Protein AF-A0A967HAM0-F1 (afdb_monomer)

Sequence (74 aa):
VVTAEPDPLLRDVFRRRAEEVGAPFHTLDAERLGHISVDAAGTRMILETDTWGELALHTPLIGAHQAMNTALAV

Nearest PDB structures (foldseek):
  8ewa-assembly1_A  TM=7.073E-01  e=5.594E-02  Pseudomonas aeruginosa
  3gxz-assembly1_B  TM=7.809E-01  e=6.915E-01  Nostoc ellipsosporum
  6j0z-assembly1_C-2  TM=5.709E-01  e=1.866E+00  Streptomyces ambofaciens
  6pvi-assembly1_A  TM=4.456E-01  e=1.340E+00  Penicillium fellutanum
  3nix-assembly3_C  TM=4.955E-01  e=5.034E+00  Cytophaga hutchinsonii ATCC 33406

Solvent-accessible surface area (backbone atoms only — not comparable to full-atom values): 4452 Å² total; per-residue (Å²): 87,78,47,64,69,82,51,67,69,63,42,48,54,54,45,52,58,26,55,77,72,73,43,64,73,48,76,54,62,71,86,42,56,40,78,74,45,67,52,100,79,9,23,35,32,34,38,62,41,96,86,77,41,75,41,83,46,77,42,74,54,72,39,76,72,46,51,59,58,53,61,75,73,109

pLDDT: mean 95.98, std 2.16, range [89.69, 98.5]

Radius of gyration: 13.87 Å; Cα contacts (8 Å, |Δi|>4): 116; chains: 1; bounding box: 26×22×38 Å

Structure (mmCIF, N/CA/C/O backbone):
data_AF-A0A967HAM0-F1
#
_entry.id   AF-A0A967HAM0-F1
#
loop_
_atom_site.group_PDB
_atom_site.id
_atom_site.type_symbol
_atom_site.label_atom_id
_atom_site.label_alt_id
_atom_site.label_comp_id
_atom_site.label_asym_id
_atom_site.label_entity_id
_atom_site.label_seq_id
_atom_site.pdbx_PDB_ins_code
_atom_site.Cartn_x
_atom_site.Cartn_y
_atom_site.Cartn_z
_atom_site.occupancy
_atom_site.B_iso_or_equiv
_atom_site.auth_seq_id
_atom_site.auth_comp_id
_atom_site.auth_asym_id
_atom_site.auth_atom_id
_atom_site.pdbx_PDB_model_num
ATOM 1 N N . VAL A 1 1 ? -11.250 2.648 8.440 1.00 92.31 1 VAL A N 1
ATOM 2 C CA . VAL A 1 1 ? -9.944 3.259 8.116 1.00 92.31 1 VAL A CA 1
ATOM 3 C C . VAL A 1 1 ? -9.079 2.190 7.488 1.00 92.31 1 VAL A C 1
ATOM 5 O O . VAL A 1 1 ? -9.001 1.103 8.044 1.00 92.31 1 VAL A O 1
ATOM 8 N N . VAL A 1 2 ? -8.484 2.487 6.338 1.00 94.69 2 VAL A N 1
ATOM 9 C CA . VAL A 1 2 ? -7.489 1.630 5.683 1.00 94.69 2 VAL A CA 1
ATOM 10 C C . VAL A 1 2 ? -6.232 2.479 5.524 1.00 94.69 2 VAL A C 1
ATOM 12 O O . VAL A 1 2 ? -6.343 3.644 5.142 1.00 94.69 2 VAL A O 1
ATOM 15 N N . THR A 1 3 ? -5.066 1.959 5.893 1.00 95.88 3 THR A N 1
ATOM 16 C CA . THR A 1 3 ? -3.804 2.711 5.832 1.00 95.88 3 THR A CA 1
ATOM 17 C C . THR A 1 3 ? -2.616 1.803 5.535 1.00 95.88 3 THR A C 1
ATOM 19 O O . THR A 1 3 ? -2.645 0.618 5.851 1.00 95.88 3 THR A O 1
ATOM 22 N N . ALA A 1 4 ? -1.562 2.387 4.973 1.00 95.12 4 ALA A N 1
ATOM 23 C CA . ALA A 1 4 ? -0.255 1.764 4.780 1.00 95.12 4 ALA A CA 1
ATOM 24 C C . ALA A 1 4 ? 0.863 2.505 5.545 1.00 95.12 4 ALA A C 1
ATOM 26 O O . ALA A 1 4 ? 2.034 2.423 5.183 1.00 95.12 4 ALA A O 1
ATOM 27 N N . GLU A 1 5 ? 0.502 3.292 6.565 1.00 95.19 5 GLU A N 1
ATOM 28 C CA . GLU A 1 5 ? 1.456 4.041 7.389 1.00 95.19 5 GLU A CA 1
ATOM 29 C C . GLU A 1 5 ? 2.481 3.093 8.046 1.00 95.19 5 GLU A C 1
ATOM 31 O O . GLU A 1 5 ? 2.077 2.222 8.818 1.00 95.19 5 GLU A O 1
ATOM 36 N N . PRO A 1 6 ? 3.792 3.229 7.781 1.00 92.12 6 PRO A N 1
ATOM 37 C C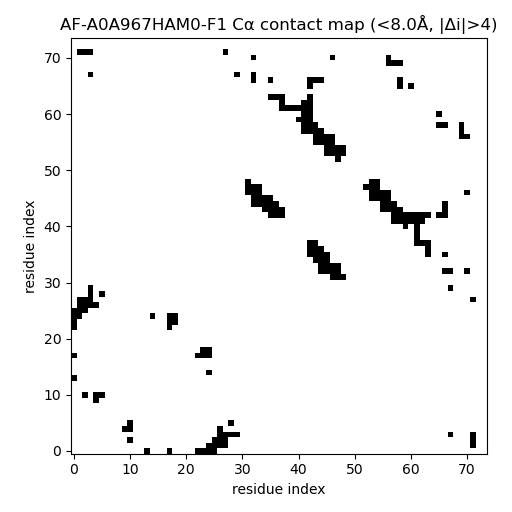A . PRO A 1 6 ? 4.792 2.340 8.365 1.00 92.12 6 PRO A CA 1
ATOM 38 C C . PRO A 1 6 ? 5.071 2.630 9.846 1.00 92.12 6 PRO A C 1
ATOM 40 O O . PRO A 1 6 ? 5.389 1.699 10.592 1.00 92.12 6 PRO A O 1
ATOM 43 N N . ASP A 1 7 ? 4.942 3.877 10.310 1.00 95.44 7 ASP A N 1
ATOM 44 C CA . ASP A 1 7 ? 5.264 4.243 11.690 1.00 95.44 7 ASP A CA 1
ATOM 45 C C . ASP A 1 7 ? 4.226 3.645 12.665 1.00 95.44 7 ASP A C 1
ATOM 47 O O . ASP A 1 7 ? 3.037 3.983 12.600 1.00 95.44 7 ASP A O 1
ATOM 51 N N . PRO A 1 8 ? 4.631 2.751 13.592 1.00 94.62 8 PRO A N 1
ATOM 52 C CA . PRO A 1 8 ? 3.722 2.178 14.581 1.00 94.62 8 PRO A CA 1
ATOM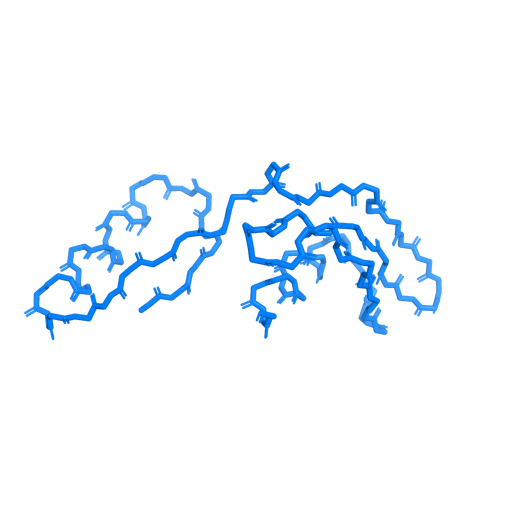 53 C C . PRO A 1 8 ? 3.031 3.228 15.459 1.00 94.62 8 PRO A C 1
ATOM 55 O O . PRO A 1 8 ? 1.876 3.039 15.834 1.00 94.62 8 PRO A O 1
ATOM 58 N N . LEU A 1 9 ? 3.708 4.335 15.781 1.00 96.94 9 LEU A N 1
ATOM 59 C CA . LEU A 1 9 ? 3.151 5.399 16.615 1.00 96.94 9 LEU A CA 1
ATOM 60 C C . LEU A 1 9 ? 2.050 6.158 15.873 1.00 96.94 9 LEU A C 1
ATOM 62 O O . LEU A 1 9 ? 0.989 6.407 16.445 1.00 96.94 9 LEU A O 1
ATOM 66 N N . LEU A 1 10 ? 2.263 6.486 14.595 1.00 96.81 10 LEU A N 1
ATOM 67 C CA . LEU A 1 10 ? 1.246 7.152 13.774 1.00 96.81 10 LEU A CA 1
ATOM 68 C C . LEU A 1 10 ? 0.069 6.219 13.468 1.00 96.81 10 LEU A C 1
ATOM 70 O O . LEU A 1 10 ? -1.089 6.633 13.565 1.00 96.81 10 LEU A O 1
ATOM 74 N N . ARG A 1 11 ? 0.338 4.936 13.198 1.00 96.12 11 ARG A N 1
ATOM 75 C CA . ARG A 1 11 ? -0.711 3.912 13.083 1.00 96.12 11 ARG A CA 1
ATOM 76 C C . ARG A 1 11 ? -1.574 3.827 14.333 1.00 96.12 11 ARG A C 1
ATOM 78 O O . ARG A 1 11 ? -2.793 3.710 14.215 1.00 96.12 11 ARG A O 1
ATOM 85 N N . ASP A 1 12 ? -0.970 3.914 15.516 1.00 97.06 12 ASP A N 1
ATOM 86 C CA . ASP A 1 12 ? -1.705 3.835 16.776 1.00 97.06 12 ASP A CA 1
ATOM 87 C C . ASP A 1 12 ? -2.682 5.006 16.955 1.00 97.06 12 ASP A C 1
ATOM 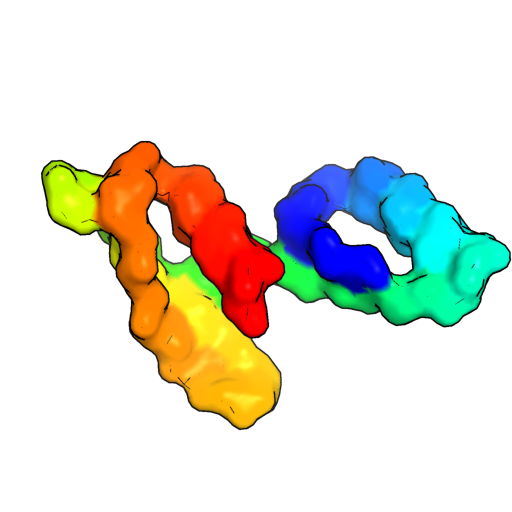89 O O . ASP A 1 12 ? -3.795 4.817 17.447 1.00 97.06 12 ASP A O 1
ATOM 93 N N . VAL A 1 13 ? -2.315 6.202 16.481 1.00 97.62 13 VAL A N 1
ATOM 94 C CA . VAL A 1 13 ? -3.216 7.366 16.453 1.00 97.62 13 VAL A CA 1
ATOM 95 C C . VAL A 1 13 ? -4.446 7.077 15.589 1.00 97.62 13 VAL A C 1
ATOM 97 O O . VAL A 1 13 ? -5.576 7.301 16.030 1.00 97.62 13 VAL A O 1
ATOM 100 N N . PHE A 1 14 ? -4.253 6.540 14.381 1.00 97.38 14 PHE A N 1
ATOM 101 C CA . PHE A 1 14 ? -5.366 6.198 13.491 1.00 97.38 14 PHE A CA 1
ATOM 102 C C . PHE A 1 14 ? -6.244 5.077 14.056 1.00 97.38 14 PHE A C 1
ATOM 104 O O . PHE A 1 14 ? -7.470 5.171 13.977 1.00 97.38 14 PHE A O 1
ATOM 111 N N . ARG A 1 15 ? -5.631 4.050 14.658 1.00 97.88 15 ARG A N 1
ATOM 112 C CA . ARG A 1 15 ? -6.327 2.926 15.294 1.00 97.88 15 ARG A CA 1
ATOM 113 C C . ARG A 1 15 ? -7.232 3.404 16.425 1.00 97.88 15 ARG A C 1
ATOM 115 O O . ARG A 1 15 ? -8.429 3.139 16.386 1.00 97.88 15 ARG A O 1
ATOM 122 N N . ARG A 1 16 ? -6.689 4.164 17.385 1.00 98.12 16 ARG A N 1
ATOM 123 C CA . ARG A 1 16 ? -7.466 4.715 18.512 1.00 98.12 16 ARG A CA 1
ATOM 124 C C . ARG A 1 16 ? -8.635 5.555 18.018 1.00 98.12 16 ARG A C 1
ATOM 126 O O . ARG A 1 16 ? -9.755 5.391 18.487 1.00 98.12 16 ARG A O 1
ATOM 133 N N . ARG A 1 17 ? -8.398 6.415 17.022 1.00 98.12 17 ARG A N 1
ATOM 134 C CA . ARG A 1 17 ? -9.460 7.259 16.473 1.00 98.12 17 ARG A CA 1
ATOM 135 C C . ARG A 1 17 ? -10.552 6.450 15.770 1.00 98.12 17 ARG A C 1
ATOM 137 O O . ARG A 1 17 ? -11.718 6.818 15.864 1.00 98.12 17 ARG A O 1
ATOM 144 N N . ALA A 1 18 ? -10.191 5.376 15.068 1.00 98.06 18 ALA A N 1
ATOM 145 C CA . ALA A 1 18 ? -11.155 4.468 14.454 1.00 98.06 18 ALA A CA 1
ATOM 146 C C . ALA A 1 18 ? -11.995 3.741 15.519 1.00 98.06 18 ALA A C 1
ATOM 148 O O . ALA A 1 18 ? -13.217 3.701 15.398 1.00 98.06 18 ALA A O 1
ATOM 149 N N . GLU A 1 19 ? -11.361 3.256 16.590 1.00 97.62 19 GLU A N 1
ATOM 150 C CA . GLU A 1 19 ? -12.028 2.599 17.724 1.00 97.62 19 GLU A CA 1
ATOM 151 C C . GLU A 1 19 ? -13.018 3.528 18.439 1.00 97.62 19 GLU A C 1
ATOM 153 O O . GLU A 1 19 ? -14.153 3.129 18.691 1.00 97.62 19 GLU A O 1
ATOM 158 N N . GLU A 1 20 ? -12.634 4.782 18.700 1.00 98.31 20 GLU A N 1
ATOM 159 C CA . GLU A 1 20 ? -13.494 5.792 19.341 1.00 98.31 20 GLU A CA 1
ATOM 160 C C . GLU A 1 20 ? -14.829 6.003 18.614 1.00 98.31 20 GLU A C 1
ATOM 162 O O . GLU A 1 20 ? -15.847 6.272 19.250 1.00 98.31 20 GLU A O 1
ATOM 167 N N . VAL A 1 21 ? -14.829 5.900 17.283 1.00 98.00 21 VAL A N 1
ATOM 168 C CA . VAL A 1 21 ? -16.028 6.086 16.449 1.00 98.00 21 VAL A CA 1
ATOM 169 C C . VAL A 1 21 ? -16.655 4.761 16.003 1.00 98.00 21 VAL A C 1
ATOM 171 O O . VAL A 1 21 ? -17.589 4.770 15.204 1.00 98.00 21 VAL A O 1
ATOM 174 N N . GLY A 1 22 ? -16.148 3.623 16.491 1.00 97.56 22 GLY A N 1
ATOM 175 C CA . GLY A 1 22 ? -16.627 2.287 16.130 1.00 97.56 22 GLY A CA 1
ATOM 176 C C . GLY A 1 22 ? -16.373 1.893 14.670 1.00 97.56 22 GLY A C 1
ATOM 177 O O . GLY A 1 22 ? -17.101 1.065 14.125 1.00 97.56 22 GLY A O 1
ATOM 178 N N . ALA A 1 23 ? -15.376 2.489 14.012 1.00 97.56 23 ALA A N 1
ATOM 179 C CA . ALA A 1 23 ? -15.021 2.178 12.632 1.00 97.56 23 ALA A CA 1
ATOM 180 C C . ALA A 1 23 ? -13.987 1.038 12.557 1.00 97.56 23 ALA A C 1
ATOM 182 O O . ALA A 1 23 ? -13.043 1.015 13.349 1.00 97.56 23 ALA A O 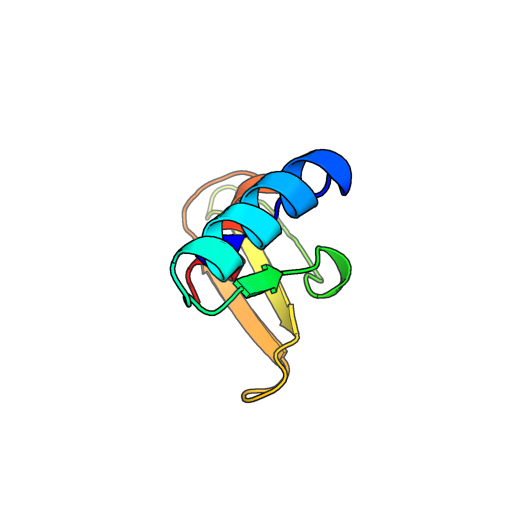1
ATOM 183 N N . PRO A 1 24 ? -14.088 0.130 11.568 1.00 97.12 24 PRO A N 1
ATOM 184 C CA . PRO A 1 24 ? -13.077 -0.900 11.356 1.00 97.12 24 PRO A CA 1
ATOM 185 C C . PRO A 1 24 ? -11.726 -0.276 10.981 1.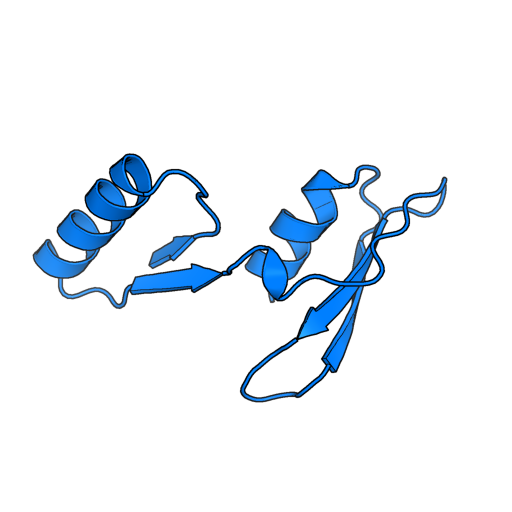00 97.12 24 PRO A C 1
ATOM 187 O O . PRO A 1 24 ? -11.671 0.775 10.329 1.00 97.12 24 PRO A O 1
ATOM 190 N N . PHE A 1 25 ? -10.637 -0.937 11.366 1.00 96.50 25 PHE A N 1
ATOM 191 C CA . PHE A 1 25 ? -9.266 -0.506 11.101 1.00 96.50 25 PHE A CA 1
ATOM 192 C C . PHE A 1 25 ? -8.496 -1.625 10.395 1.00 96.50 25 PHE A C 1
ATOM 194 O O . PHE A 1 25 ? -8.385 -2.728 10.923 1.00 96.50 25 PHE A O 1
ATOM 201 N N . HIS A 1 26 ? -7.976 -1.330 9.204 1.00 94.38 26 HIS A N 1
ATOM 202 C CA . HIS A 1 26 ? -7.207 -2.257 8.379 1.00 94.38 26 HIS A CA 1
ATOM 203 C C . HIS A 1 26 ? -5.860 -1.636 8.012 1.00 94.38 26 HIS A C 1
ATOM 205 O O . HIS A 1 26 ? -5.787 -0.451 7.670 1.00 94.38 26 HIS A O 1
ATOM 211 N N . THR A 1 27 ? -4.807 -2.443 8.059 1.00 94.56 27 THR A N 1
ATOM 212 C CA . THR A 1 27 ? -3.460 -2.061 7.634 1.00 94.56 27 THR A CA 1
ATOM 213 C C . THR A 1 27 ? -3.045 -2.878 6.424 1.00 94.56 27 THR A C 1
ATOM 215 O O . THR A 1 27 ? -3.305 -4.079 6.369 1.00 94.56 27 THR A O 1
ATOM 218 N N . LEU A 1 28 ? -2.400 -2.220 5.467 1.00 94.19 28 LEU A N 1
ATOM 219 C CA . LEU A 1 28 ? -1.698 -2.870 4.373 1.00 94.19 28 LEU A CA 1
ATOM 220 C C . LEU A 1 28 ? -0.201 -2.858 4.682 1.00 94.19 28 LEU A C 1
ATOM 222 O O . LEU A 1 28 ? 0.419 -1.795 4.731 1.00 94.19 28 LEU A O 1
ATOM 226 N N . ASP A 1 29 ? 0.355 -4.046 4.885 1.00 91.31 29 ASP A N 1
ATOM 227 C CA . ASP A 1 29 ? 1.774 -4.241 5.159 1.00 91.31 29 ASP A CA 1
ATOM 228 C C . ASP A 1 29 ? 2.575 -4.248 3.847 1.00 91.31 29 ASP A C 1
ATOM 230 O O . ASP A 1 29 ? 2.153 -4.831 2.843 1.00 91.31 29 ASP A O 1
ATOM 234 N N . ALA A 1 30 ? 3.738 -3.591 3.838 1.00 89.69 30 ALA A N 1
ATOM 235 C CA . ALA A 1 30 ? 4.564 -3.445 2.636 1.00 89.69 30 ALA A CA 1
ATOM 236 C C . ALA A 1 30 ? 5.120 -4.783 2.135 1.00 89.69 30 ALA A C 1
ATOM 238 O O . ALA A 1 30 ? 5.378 -4.942 0.945 1.00 89.69 30 ALA A O 1
ATOM 239 N N . GLU A 1 31 ? 5.256 -5.750 3.036 1.00 92.38 31 GLU A N 1
ATOM 240 C CA . GLU A 1 31 ? 5.705 -7.112 2.781 1.00 92.38 31 GLU A CA 1
ATOM 241 C C . GLU A 1 31 ? 4.756 -7.878 1.851 1.00 92.38 31 GLU A C 1
ATOM 243 O O . GLU A 1 31 ? 5.187 -8.826 1.204 1.00 92.38 31 GLU A O 1
ATOM 248 N N . ARG A 1 32 ? 3.492 -7.444 1.727 1.00 93.62 32 ARG A N 1
ATOM 249 C CA . ARG A 1 32 ? 2.525 -8.011 0.773 1.00 93.62 32 ARG A CA 1
ATOM 250 C C . ARG A 1 32 ? 2.754 -7.560 -0.669 1.00 93.62 32 ARG A C 1
ATOM 252 O O . ARG A 1 32 ? 2.059 -8.029 -1.570 1.00 93.62 32 ARG A O 1
ATOM 259 N N . LEU A 1 33 ? 3.673 -6.619 -0.900 1.00 95.56 33 LEU A N 1
ATOM 260 C CA . LEU A 1 33 ? 4.000 -6.105 -2.226 1.00 95.56 33 LEU A CA 1
ATOM 261 C C . LEU A 1 33 ? 5.299 -6.726 -2.730 1.00 95.56 33 LEU A C 1
ATOM 263 O O . LEU A 1 33 ? 6.372 -6.524 -2.166 1.00 95.56 33 LEU A O 1
ATOM 267 N N . GLY A 1 34 ? 5.206 -7.423 -3.856 1.00 96.06 34 GLY A N 1
ATOM 268 C CA . GLY A 1 34 ? 6.328 -8.057 -4.532 1.00 96.06 34 GLY A CA 1
ATOM 269 C C . GLY A 1 34 ? 6.549 -7.521 -5.943 1.00 96.06 34 GLY A C 1
ATOM 270 O O . GLY A 1 34 ? 5.701 -6.846 -6.530 1.00 96.06 34 GLY A O 1
ATOM 271 N N . HIS A 1 35 ? 7.709 -7.860 -6.512 1.00 96.31 35 HIS A N 1
ATOM 272 C CA . HIS A 1 35 ? 8.023 -7.675 -7.936 1.00 96.31 35 HIS A CA 1
ATOM 273 C C . HIS A 1 35 ? 7.759 -6.261 -8.484 1.00 96.31 35 HIS A C 1
ATOM 275 O O . HIS A 1 35 ? 7.308 -6.089 -9.619 1.00 96.31 35 HIS A O 1
ATOM 281 N N . ILE A 1 36 ? 8.052 -5.238 -7.678 1.00 97.44 36 ILE A N 1
ATOM 282 C CA . ILE A 1 36 ? 7.840 -3.847 -8.073 1.00 97.44 36 ILE A CA 1
ATOM 283 C C . ILE A 1 36 ? 8.836 -3.485 -9.178 1.00 97.44 36 ILE A C 1
ATOM 285 O O . ILE A 1 36 ? 10.051 -3.535 -8.985 1.00 97.44 36 ILE A O 1
ATOM 289 N N . SER A 1 37 ? 8.315 -3.088 -10.336 1.00 98.00 37 SER A N 1
ATOM 290 C CA . SER A 1 37 ? 9.099 -2.575 -11.460 1.00 98.00 37 SER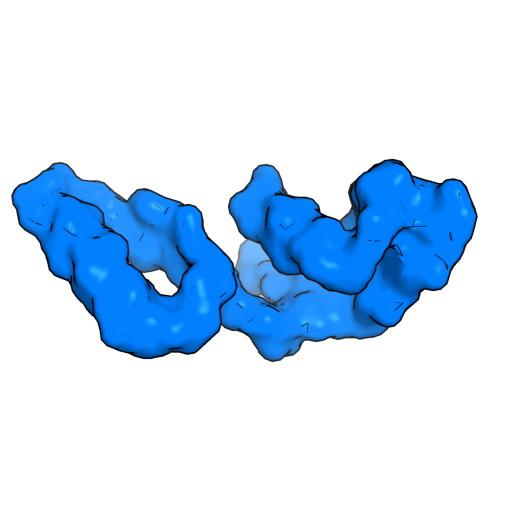 A CA 1
ATOM 291 C C . SER A 1 37 ? 8.529 -1.245 -11.935 1.00 98.00 37 SER A C 1
ATOM 293 O O . SER A 1 37 ? 7.314 -1.048 -11.969 1.00 98.00 37 SER A O 1
ATOM 295 N N . VAL A 1 38 ? 9.421 -0.317 -12.274 1.00 98.31 38 VAL A N 1
ATOM 296 C CA . VAL A 1 38 ? 9.068 1.032 -12.720 1.00 98.31 38 VAL A CA 1
ATOM 297 C C . VAL A 1 38 ? 9.744 1.282 -14.057 1.00 98.31 38 VAL A C 1
ATOM 299 O O . VAL A 1 38 ? 10.960 1.130 -14.177 1.00 98.31 38 VAL A O 1
ATOM 302 N N . ASP A 1 39 ? 8.961 1.679 -15.050 1.00 97.38 39 ASP A N 1
ATOM 303 C CA . ASP A 1 39 ? 9.442 2.078 -16.367 1.00 97.38 39 ASP A CA 1
ATOM 304 C C . ASP A 1 39 ? 8.639 3.275 -16.904 1.00 97.38 39 ASP A C 1
ATOM 306 O O . ASP A 1 39 ? 7.810 3.869 -16.212 1.00 97.38 39 ASP A O 1
ATOM 310 N N . ALA A 1 40 ? 8.899 3.660 -18.154 1.00 97.50 40 ALA A N 1
ATOM 311 C CA . ALA A 1 40 ? 8.202 4.771 -18.800 1.00 97.50 40 ALA A CA 1
ATOM 312 C C . ALA A 1 40 ? 6.694 4.522 -19.018 1.00 97.50 40 ALA A C 1
ATOM 314 O O . ALA A 1 40 ? 5.959 5.470 -19.281 1.00 97.50 40 ALA A O 1
ATOM 315 N N . ALA A 1 41 ? 6.227 3.274 -18.916 1.00 97.12 41 ALA A N 1
ATOM 316 C CA . ALA A 1 41 ? 4.816 2.905 -18.992 1.00 97.12 41 ALA A CA 1
ATOM 317 C C . ALA A 1 41 ? 4.130 2.866 -17.610 1.00 97.12 41 ALA A C 1
ATOM 319 O O . ALA A 1 41 ? 2.934 2.570 -17.536 1.00 97.12 41 ALA A O 1
ATOM 320 N N . GLY A 1 42 ? 4.852 3.164 -16.524 1.00 98.00 42 GLY A N 1
ATOM 321 C CA . GLY A 1 42 ? 4.311 3.277 -15.171 1.00 98.00 42 GLY A CA 1
ATOM 322 C C . GLY A 1 42 ? 4.929 2.284 -14.189 1.00 98.00 42 GLY A C 1
ATOM 323 O O . GLY A 1 42 ? 6.096 1.908 -14.301 1.00 98.00 42 GLY A O 1
ATOM 324 N N . THR A 1 43 ? 4.140 1.872 -13.20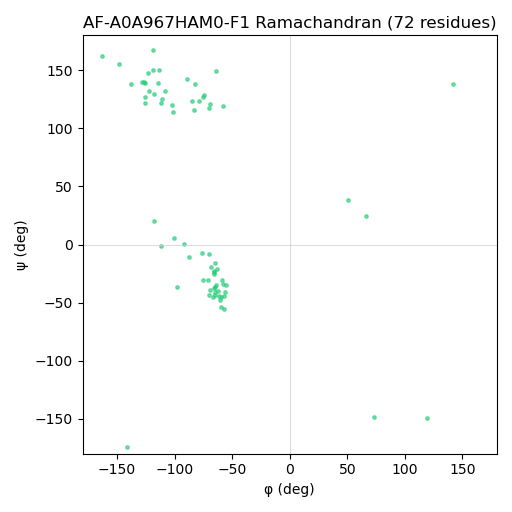0 1.00 98.50 43 THR A N 1
ATOM 325 C CA . THR A 1 43 ? 4.570 0.992 -12.107 1.00 98.50 43 THR A CA 1
ATOM 326 C C . THR A 1 43 ? 3.775 -0.309 -12.142 1.00 98.50 43 THR A C 1
ATOM 328 O O . THR A 1 43 ? 2.547 -0.289 -12.231 1.00 98.50 43 THR A O 1
ATOM 331 N N . ARG A 1 44 ? 4.471 -1.448 -12.095 1.00 98.44 44 ARG A N 1
ATOM 332 C CA . ARG A 1 44 ? 3.893 -2.801 -12.034 1.00 98.44 44 ARG A CA 1
ATOM 333 C C . ARG A 1 44 ? 4.330 -3.502 -10.761 1.00 98.44 44 ARG A C 1
ATOM 335 O O . ARG A 1 44 ? 5.423 -3.236 -10.269 1.00 98.44 44 ARG A O 1
ATOM 342 N N . MET A 1 45 ? 3.486 -4.391 -10.253 1.00 97.94 45 MET A N 1
ATOM 343 C CA . MET A 1 45 ? 3.680 -5.053 -8.963 1.00 97.94 45 MET A CA 1
ATOM 344 C C . MET A 1 45 ? 2.799 -6.294 -8.815 1.00 97.94 45 MET A C 1
ATOM 346 O O . MET A 1 45 ? 1.788 -6.422 -9.507 1.00 97.94 45 MET A O 1
ATOM 350 N N . ILE A 1 46 ? 3.156 -7.157 -7.867 1.00 98.19 46 ILE A N 1
ATOM 351 C CA . ILE A 1 46 ? 2.304 -8.237 -7.367 1.00 98.19 46 ILE A CA 1
ATOM 352 C C . ILE A 1 46 ? 1.842 -7.870 -5.954 1.00 98.19 46 ILE A C 1
ATOM 354 O O . ILE A 1 46 ? 2.659 -7.456 -5.134 1.00 98.19 46 ILE A O 1
ATOM 358 N N . LEU A 1 47 ? 0.544 -7.996 -5.688 1.00 97.56 47 LEU A N 1
ATOM 359 C CA . LEU A 1 47 ? -0.061 -7.829 -4.369 1.00 97.56 47 LEU A CA 1
ATOM 360 C C . LEU A 1 47 ? -0.575 -9.182 -3.873 1.00 97.56 47 LEU A C 1
ATOM 362 O O . LEU A 1 47 ? -1.434 -9.788 -4.512 1.00 97.56 47 LEU A O 1
ATOM 366 N N . GLU A 1 48 ? -0.092 -9.625 -2.718 1.00 96.44 48 GLU A N 1
ATOM 367 C CA . GLU A 1 48 ? -0.646 -10.775 -2.006 1.00 96.44 48 GLU A CA 1
ATOM 368 C C . GLU A 1 48 ? -1.922 -10.369 -1.254 1.00 96.44 48 GLU A C 1
ATOM 370 O O . GLU A 1 48 ? -1.914 -9.459 -0.420 1.00 96.44 48 GLU A O 1
ATOM 375 N N . THR A 1 49 ? -3.035 -11.049 -1.537 1.00 93.81 49 THR A N 1
ATOM 376 C CA . THR A 1 49 ? -4.325 -10.806 -0.877 1.00 93.81 49 THR A CA 1
ATOM 377 C C . THR A 1 49 ? -4.863 -12.071 -0.220 1.00 93.81 49 THR A C 1
ATOM 379 O O . THR A 1 49 ? -4.697 -13.174 -0.738 1.00 93.81 49 THR A O 1
ATOM 382 N N . ASP A 1 50 ? -5.576 -11.910 0.896 1.00 90.56 50 ASP A N 1
ATOM 383 C CA . ASP A 1 50 ? -6.164 -13.047 1.616 1.00 90.56 50 ASP A CA 1
ATOM 384 C C . ASP A 1 50 ? -7.349 -13.675 0.860 1.00 90.56 50 ASP A C 1
ATOM 386 O O . ASP A 1 50 ? -7.596 -14.874 0.968 1.00 90.56 50 ASP A O 1
ATOM 390 N N . THR A 1 51 ? -8.092 -12.870 0.089 1.00 91.44 51 THR A N 1
ATOM 391 C CA . THR A 1 51 ? -9.351 -13.293 -0.554 1.00 91.44 51 THR A CA 1
ATOM 392 C C . THR A 1 51 ? -9.169 -13.711 -2.011 1.00 91.44 51 THR A C 1
ATOM 394 O O . THR A 1 51 ? -9.846 -14.629 -2.471 1.00 91.44 51 THR A O 1
ATOM 397 N N . TRP A 1 52 ? -8.287 -13.039 -2.755 1.00 94.00 52 TRP A N 1
ATOM 398 C CA . TRP A 1 52 ? -8.142 -13.226 -4.204 1.00 94.00 52 TRP A CA 1
ATOM 399 C C . TRP A 1 52 ? -6.816 -13.881 -4.607 1.00 94.00 52 TRP A C 1
ATOM 401 O O . TRP A 1 52 ? -6.608 -14.137 -5.791 1.00 94.00 52 TRP A O 1
ATOM 411 N N . GLY A 1 53 ? -5.942 -14.188 -3.643 1.00 95.19 53 GLY A N 1
ATOM 412 C CA . GLY A 1 53 ? -4.589 -14.669 -3.907 1.00 95.19 53 GLY A CA 1
ATOM 413 C C . GLY A 1 53 ? -3.683 -13.552 -4.427 1.00 95.19 53 GLY A C 1
ATOM 414 O O . GLY A 1 53 ? -3.843 -12.387 -4.055 1.00 95.19 53 GLY A O 1
ATOM 415 N N . GLU A 1 54 ? -2.721 -13.905 -5.275 1.00 97.12 54 GLU A N 1
ATOM 416 C CA . GLU A 1 54 ? -1.811 -12.943 -5.898 1.00 97.12 54 GLU A CA 1
ATOM 417 C C . GLU A 1 54 ? -2.499 -12.162 -7.026 1.00 97.12 54 GLU A C 1
ATOM 419 O O . GLU A 1 54 ? -3.039 -12.739 -7.973 1.00 97.12 54 GLU A O 1
ATOM 424 N N . LEU A 1 55 ? -2.432 -10.834 -6.952 1.00 97.69 55 LEU A N 1
ATOM 425 C CA . LEU A 1 55 ? -2.939 -9.924 -7.973 1.00 97.69 55 LEU A CA 1
ATOM 426 C C . LEU A 1 55 ? -1.786 -9.213 -8.677 1.00 97.69 55 LEU A C 1
ATOM 428 O O . LEU A 1 55 ? -0.987 -8.525 -8.045 1.00 97.69 55 LEU A O 1
ATOM 432 N N . ALA A 1 56 ? -1.736 -9.318 -10.005 1.00 97.94 56 ALA A N 1
ATOM 433 C CA . ALA A 1 56 ? -0.844 -8.504 -10.822 1.00 97.94 56 ALA A CA 1
ATOM 434 C C . ALA A 1 56 ? -1.485 -7.138 -11.095 1.00 97.94 56 ALA A C 1
ATOM 436 O O . ALA A 1 56 ? -2.515 -7.053 -11.766 1.00 97.94 56 ALA A O 1
ATOM 437 N N . LEU A 1 57 ? -0.869 -6.070 -10.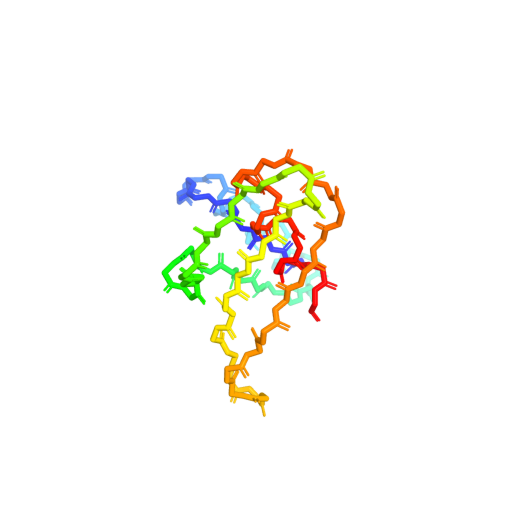588 1.00 97.75 57 LEU A N 1
ATOM 438 C CA . LEU A 1 57 ? -1.380 -4.705 -10.697 1.00 97.75 57 LEU A CA 1
ATOM 439 C C . LEU A 1 57 ? -0.470 -3.838 -11.572 1.00 97.75 57 LEU A C 1
ATOM 441 O O . LEU A 1 57 ? 0.751 -4.014 -11.630 1.00 97.75 57 LEU A O 1
ATOM 445 N N . HIS A 1 58 ? -1.084 -2.858 -12.232 1.00 97.88 58 HIS A N 1
ATOM 446 C CA . HIS A 1 58 ? -0.404 -1.823 -13.003 1.00 97.88 58 HIS A CA 1
ATOM 447 C C . HIS A 1 58 ? -1.061 -0.470 -12.748 1.00 97.88 58 HIS A C 1
ATOM 449 O O . HIS A 1 58 ? -2.284 -0.354 -12.726 1.00 97.88 58 HIS A O 1
ATOM 455 N N . THR A 1 59 ? -0.232 0.557 -12.592 1.00 98.00 59 THR A N 1
ATOM 456 C CA . THR A 1 59 ? -0.645 1.960 -12.587 1.00 98.00 59 THR A CA 1
ATOM 457 C C . THR A 1 59 ? 0.189 2.736 -13.606 1.00 98.00 59 THR A C 1
ATOM 459 O O . THR A 1 59 ? 1.400 2.515 -13.691 1.00 98.00 59 THR A O 1
ATOM 462 N N . PRO A 1 60 ? -0.398 3.674 -14.376 1.00 97.81 60 PRO A N 1
ATOM 463 C CA . PRO A 1 60 ? 0.370 4.526 -15.285 1.00 97.81 60 PRO A CA 1
ATOM 464 C C . PRO A 1 60 ? 1.247 5.545 -14.536 1.00 97.81 60 PRO A C 1
ATOM 466 O O . PRO A 1 60 ? 2.054 6.234 -15.155 1.00 97.81 60 PRO A O 1
ATOM 469 N N . LEU A 1 61 ? 1.094 5.668 -13.212 1.00 98.00 61 LEU A N 1
ATOM 470 C CA . LEU A 1 61 ? 1.891 6.575 -12.396 1.00 98.00 61 LEU A CA 1
ATOM 471 C C . LEU A 1 61 ? 3.306 6.024 -12.197 1.00 98.00 61 LEU A C 1
ATOM 473 O O . LEU A 1 61 ? 3.506 4.882 -11.779 1.00 98.00 61 LEU A O 1
ATOM 477 N N . ILE A 1 62 ? 4.297 6.863 -12.483 1.00 97.19 62 ILE A N 1
ATOM 478 C CA . ILE A 1 62 ? 5.711 6.506 -12.383 1.00 97.19 62 ILE A CA 1
ATOM 479 C C . ILE A 1 62 ? 6.187 6.716 -10.943 1.00 97.19 62 ILE A C 1
ATOM 481 O O . ILE A 1 62 ? 6.122 7.826 -10.415 1.00 97.19 62 ILE A O 1
ATOM 485 N N . GLY A 1 63 ? 6.717 5.656 -10.331 1.00 95.81 63 GLY A N 1
ATOM 486 C CA . GLY A 1 63 ? 7.431 5.720 -9.058 1.00 95.81 63 GLY A CA 1
ATOM 487 C C . GLY A 1 63 ? 7.126 4.530 -8.157 1.00 95.81 63 GLY A C 1
ATOM 488 O O . GLY A 1 63 ? 5.976 4.148 -7.996 1.00 95.81 63 GLY A O 1
ATOM 489 N N . ALA A 1 64 ? 8.146 3.985 -7.491 1.00 93.12 64 ALA A N 1
ATOM 490 C CA . ALA A 1 64 ? 7.979 2.812 -6.628 1.00 93.12 64 ALA A CA 1
ATOM 491 C C . ALA A 1 64 ? 6.974 3.043 -5.483 1.00 93.12 64 ALA A C 1
ATOM 493 O O . ALA A 1 64 ? 6.263 2.129 -5.094 1.00 93.12 64 ALA A O 1
ATOM 494 N N . HIS A 1 65 ? 6.843 4.277 -4.988 1.00 92.88 65 HIS A N 1
ATOM 495 C CA . HIS A 1 65 ? 5.834 4.625 -3.981 1.00 92.88 65 HIS A CA 1
ATOM 496 C C . HIS A 1 65 ? 4.390 4.503 -4.506 1.00 92.88 65 HIS A C 1
ATOM 498 O O . HIS A 1 65 ? 3.467 4.308 -3.720 1.00 92.88 65 HIS A O 1
ATOM 504 N N . GLN A 1 66 ? 4.181 4.570 -5.827 1.00 96.25 66 GLN A N 1
ATOM 505 C CA . GLN A 1 66 ? 2.867 4.353 -6.437 1.00 96.25 66 GLN A CA 1
ATOM 506 C C . GLN A 1 66 ? 2.414 2.908 -6.321 1.00 96.25 66 GLN A C 1
ATOM 508 O O . GLN A 1 66 ? 1.216 2.650 -6.396 1.00 96.25 66 GLN A O 1
ATOM 513 N N . ALA A 1 67 ? 3.345 1.983 -6.084 1.00 96.38 67 ALA A N 1
ATOM 514 C CA . ALA A 1 67 ? 3.015 0.610 -5.774 1.00 96.38 67 ALA A CA 1
ATOM 515 C C . ALA A 1 67 ? 2.100 0.559 -4.537 1.00 96.38 67 ALA A C 1
ATOM 517 O O . ALA A 1 67 ? 0.960 0.108 -4.615 1.00 96.38 67 ALA A O 1
ATOM 518 N N . MET A 1 68 ? 2.552 1.151 -3.429 1.00 95.50 68 MET A N 1
ATOM 519 C CA . MET A 1 68 ? 1.789 1.183 -2.182 1.00 95.50 68 MET A CA 1
ATOM 520 C C . MET A 1 68 ? 0.434 1.874 -2.341 1.00 95.50 68 MET A C 1
ATOM 522 O O . MET A 1 68 ? -0.585 1.348 -1.906 1.00 95.50 68 MET A O 1
ATOM 526 N N . ASN A 1 69 ? 0.401 3.022 -3.018 1.00 95.62 69 ASN A N 1
ATOM 527 C CA . ASN A 1 69 ? -0.852 3.740 -3.252 1.00 95.62 69 ASN A CA 1
ATOM 528 C C . ASN A 1 69 ? -1.842 2.927 -4.094 1.00 95.62 69 ASN A C 1
ATOM 530 O O . ASN A 1 69 ? -3.038 2.948 -3.824 1.00 95.62 69 ASN A O 1
ATOM 534 N N . THR A 1 70 ? -1.344 2.220 -5.112 1.00 96.56 70 THR A N 1
ATOM 535 C CA . THR A 1 70 ? -2.174 1.372 -5.977 1.00 96.56 70 THR A CA 1
ATOM 536 C C . THR A 1 70 ? -2.733 0.202 -5.186 1.00 96.56 70 THR A C 1
ATOM 538 O O . THR A 1 70 ? -3.924 -0.063 -5.264 1.00 96.56 70 THR A O 1
ATOM 541 N N . ALA A 1 71 ? -1.900 -0.454 -4.380 1.00 95.44 71 ALA A N 1
ATOM 542 C CA . ALA A 1 71 ? -2.333 -1.561 -3.542 1.00 95.44 71 ALA A CA 1
ATOM 543 C C . ALA A 1 71 ? -3.332 -1.136 -2.455 1.00 95.44 71 ALA A C 1
ATOM 545 O O . ALA A 1 71 ? -4.270 -1.870 -2.185 1.00 95.44 71 ALA A O 1
ATOM 546 N N . LEU A 1 72 ? -3.181 0.059 -1.873 1.00 94.69 72 LEU A N 1
ATOM 547 C CA . LEU A 1 72 ? -4.122 0.600 -0.886 1.00 94.69 72 LEU A CA 1
ATOM 548 C C . LEU A 1 72 ? -5.513 0.900 -1.479 1.00 94.69 72 LEU A C 1
ATOM 550 O O . LEU A 1 72 ? -6.491 0.975 -0.739 1.00 94.69 72 LEU A O 1
ATOM 554 N N . ALA A 1 73 ? -5.595 1.123 -2.793 1.00 93.62 73 ALA A N 1
ATOM 555 C CA . ALA A 1 73 ? -6.833 1.462 -3.491 1.00 93.62 73 ALA A CA 1
ATOM 556 C C . ALA A 1 73 ? -7.650 0.240 -3.957 1.00 93.62 73 ALA A C 1
ATOM 558 O O . ALA A 1 73 ? -8.786 0.427 -4.400 1.00 93.62 73 ALA A O 1
ATOM 559 N N . VAL 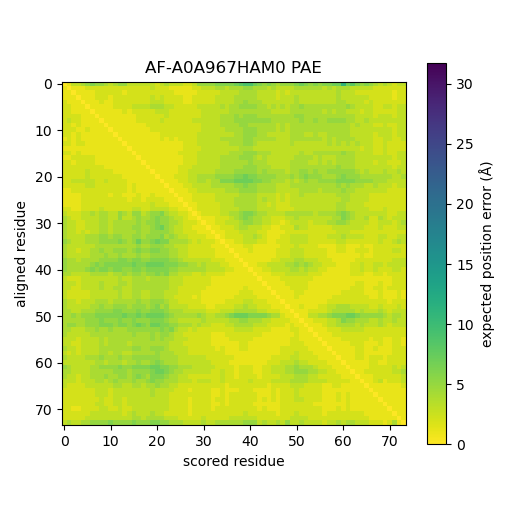A 1 74 ? -7.072 -0.964 -3.895 1.00 91.19 74 VAL A N 1
ATOM 560 C CA . VAL A 1 74 ? -7.699 -2.249 -4.263 1.00 91.19 74 VAL A CA 1
ATOM 561 C C . VAL A 1 74 ? -8.373 -2.866 -3.044 1.00 91.19 74 VAL A C 1
ATOM 563 O O . VAL A 1 74 ? -9.541 -3.291 -3.191 1.00 91.19 74 VAL A O 1
#

Mean predicted aligned error: 2.71 Å

Secondary structure (DSSP, 8-state):
-EE----HHHHHHHHHHHHHTT---EE--GGGEEEEEEETTEEEEEEEETTTEEEEEEESS-STHHHHHHHHT-

Foldseek 3Di:
DEEADPDPVVLVVVVVVCVVVVHDYYYDYPVQWDDWDFDCQAIWIWGADPPPGIDTDGDSHGDSVVSVVRNSVD